Protein AF-A0A8T4D1U3-F1 (afdb_monomer)

Secondary structure (DSSP, 8-state):
-------HHHHHH---HHHHHHHHHHHHHHHH---TTT--S-PEEPPTT-SS-SEE-TTT--EE-----SS------

Radius of gyration: 13.54 Å; Cα contacts (8 Å, |Δi|>4): 81; chains: 1; bounding box: 34×27×29 Å

Nearest PDB structures (foldseek):
  4kyw-assembly1_A  TM=9.531E-01  e=1.442E-05  Streptococcus pneumoniae TIGR4
  7pwo-assembly1_p2  TM=5.386E-01  e=1.956E-01  Giardia lamblia ATCC 50803
  6zme-assembly1_Lp  TM=4.580E-01  e=4.223E-01  Homo sapiens
  4ug0-assembly1_Lp  TM=5.584E-01  e=9.778E-01  Homo sapiens
  6fyx-assembly1_m  TM=4.473E-01  e=8.501E-01  Saccharomyces cerevisiae S288C

Mean predicted aligned error: 4.89 Å

Sequence (77 aa):
MDLHMFQQSVLDSYTSNSQKARVLTENWFASQMYCPCCLKPKISVYNNNKKVSDFFCDSCRNDFQLKSSKNRSGVKF

Solvent-accessible surface area (backbone atoms only — not comparable to full-atom values): 5058 Å² total; per-residue (Å²): 124,80,87,80,76,83,57,70,70,50,65,75,74,38,87,50,68,68,57,36,49,50,54,45,51,52,55,43,45,55,74,57,34,50,30,90,87,76,66,41,77,61,40,44,73,54,66,88,88,50,82,88,36,49,30,35,29,90,87,78,70,47,75,39,68,85,83,87,67,96,59,84,86,69,89,81,129

Foldseek 3Di:
DDPDQDDVVLVVVDDDPVSSQVVSQLVCCQVQDADPVPRHRGWAADDPPDPPFGIADPVPGDGDDDDDDPDDDDPDD

pLDDT: mean 89.72, std 9.75, range [37.12, 97.12]

Structure (mmCIF, N/CA/C/O backbone):
data_AF-A0A8T4D1U3-F1
#
_entry.id   AF-A0A8T4D1U3-F1
#
loop_
_atom_site.group_PDB
_atom_site.id
_atom_site.type_symbol
_atom_site.label_atom_id
_atom_site.label_alt_id
_atom_site.label_comp_id
_atom_site.label_asym_id
_atom_site.label_entity_id
_atom_site.label_seq_id
_atom_site.pdbx_PDB_ins_code
_atom_site.Cartn_x
_atom_site.Cartn_y
_atom_site.Cartn_z
_atom_site.occupancy
_atom_site.B_iso_or_equiv
_atom_site.auth_seq_id
_atom_site.auth_comp_id
_atom_site.auth_asym_id
_atom_site.auth_atom_id
_atom_site.pdbx_PDB_model_num
ATOM 1 N N . MET A 1 1 ? -2.404 9.088 -11.819 1.00 81.00 1 MET A N 1
ATOM 2 C CA . MET A 1 1 ? -2.303 8.742 -10.392 1.00 81.00 1 MET A CA 1
ATOM 3 C C . MET A 1 1 ? -3.439 9.443 -9.684 1.00 81.00 1 MET A C 1
ATOM 5 O O . MET A 1 1 ? -3.496 10.665 -9.729 1.00 81.00 1 MET A O 1
ATOM 9 N N . ASP A 1 2 ? -4.363 8.671 -9.133 1.00 91.38 2 ASP A N 1
ATOM 10 C CA . ASP A 1 2 ? -5.457 9.183 -8.312 1.00 91.38 2 ASP A CA 1
ATOM 11 C C . ASP A 1 2 ? -4.943 9.452 -6.890 1.00 91.38 2 ASP A C 1
ATOM 13 O O . ASP A 1 2 ? -4.189 8.649 -6.343 1.00 91.38 2 ASP A O 1
ATOM 17 N N . LEU A 1 3 ? -5.312 10.590 -6.303 1.00 89.56 3 LEU A N 1
ATOM 18 C CA . LEU A 1 3 ? -4.911 10.993 -4.950 1.00 89.56 3 LEU A CA 1
ATOM 19 C C . LEU A 1 3 ? -5.998 10.718 -3.903 1.00 89.56 3 LEU A C 1
ATOM 21 O O . LEU A 1 3 ? -5.776 10.950 -2.714 1.00 89.56 3 LEU A O 1
ATOM 25 N N . HIS A 1 4 ? -7.163 10.218 -4.313 1.00 90.31 4 HIS A N 1
ATOM 26 C CA . HIS A 1 4 ? -8.227 9.862 -3.390 1.00 90.31 4 HIS A CA 1
ATOM 27 C C . HIS A 1 4 ? -8.001 8.475 -2.779 1.00 90.31 4 HIS A C 1
ATOM 29 O O . HIS A 1 4 ? -7.840 7.467 -3.462 1.00 90.31 4 HIS A O 1
ATOM 35 N N . MET A 1 5 ? -8.030 8.430 -1.447 1.00 85.31 5 MET A N 1
ATOM 36 C CA . MET A 1 5 ? -7.880 7.215 -0.646 1.00 85.31 5 MET A CA 1
ATOM 37 C C . MET A 1 5 ? -9.163 6.977 0.147 1.00 85.31 5 MET A C 1
ATOM 39 O O . MET A 1 5 ? -9.224 7.244 1.348 1.00 85.31 5 MET A O 1
ATOM 43 N N . PHE A 1 6 ? -10.218 6.537 -0.539 1.00 88.56 6 PHE A N 1
ATOM 44 C CA . PHE A 1 6 ? -11.529 6.327 0.071 1.00 88.56 6 PHE A CA 1
ATOM 45 C C . PHE A 1 6 ? -12.129 4.981 -0.337 1.00 88.56 6 PHE A C 1
ATOM 47 O O . PHE A 1 6 ? -12.324 4.706 -1.517 1.00 88.56 6 PHE A O 1
ATOM 54 N N . GLN A 1 7 ? -12.437 4.147 0.658 1.00 91.19 7 GLN A N 1
ATOM 55 C CA . GLN A 1 7 ? -13.138 2.877 0.484 1.00 91.19 7 GLN A CA 1
ATOM 56 C C . GLN A 1 7 ? -14.122 2.700 1.642 1.00 91.19 7 GLN A C 1
ATOM 58 O O . GLN A 1 7 ? -13.710 2.425 2.769 1.00 91.19 7 GLN A O 1
ATOM 63 N N . GLN A 1 8 ? -15.420 2.857 1.363 1.00 91.00 8 GLN A N 1
ATOM 64 C CA . GLN A 1 8 ? -16.479 2.772 2.377 1.00 91.00 8 GLN A CA 1
ATOM 65 C C . GLN A 1 8 ? -16.441 1.436 3.133 1.00 91.00 8 GLN A C 1
ATOM 67 O O . GLN A 1 8 ? -16.458 1.419 4.359 1.00 91.00 8 GLN A O 1
ATOM 72 N N . SER A 1 9 ? -16.241 0.329 2.411 1.00 93.25 9 SER A N 1
ATOM 73 C CA . SER A 1 9 ? -16.141 -1.014 2.994 1.00 93.25 9 SER A CA 1
ATOM 74 C C . SER A 1 9 ? -15.071 -1.127 4.084 1.00 93.25 9 SER A C 1
ATOM 76 O O . SER A 1 9 ? -15.267 -1.833 5.072 1.00 93.25 9 SER A O 1
ATOM 78 N N . VAL A 1 10 ? -13.952 -0.410 3.951 1.00 91.75 10 VAL A N 1
ATOM 79 C CA . VAL A 1 10 ? -12.871 -0.401 4.949 1.00 91.75 10 VAL A CA 1
ATOM 80 C C . VAL A 1 10 ? -13.281 0.383 6.195 1.00 91.75 10 VAL A C 1
ATOM 82 O O . VAL A 1 10 ? -12.924 0.003 7.310 1.00 91.75 10 VAL A O 1
ATOM 85 N N . LEU A 1 11 ? -14.043 1.466 6.029 1.00 90.31 11 LEU A N 1
ATOM 86 C CA . LEU A 1 11 ? -14.534 2.264 7.152 1.00 90.31 11 LEU A CA 1
ATOM 87 C C . LEU A 1 11 ? -15.551 1.498 7.999 1.00 90.31 11 LEU A C 1
ATOM 89 O O . LEU A 1 11 ? -15.541 1.673 9.220 1.00 90.31 11 LEU A O 1
ATOM 93 N N . ASP A 1 12 ? -16.351 0.651 7.350 1.00 93.38 12 ASP A N 1
ATOM 94 C CA . ASP A 1 12 ? -17.377 -0.179 7.983 1.00 93.38 12 ASP A CA 1
ATOM 95 C C . ASP A 1 12 ? -16.780 -1.442 8.633 1.00 93.38 12 ASP A C 1
ATOM 97 O O . ASP A 1 12 ? -17.222 -1.861 9.700 1.00 93.38 12 ASP A O 1
ATOM 101 N N . SER A 1 13 ? -15.745 -2.037 8.024 1.00 94.25 13 SER A N 1
ATOM 102 C CA . SER A 1 13 ? -15.170 -3.322 8.470 1.00 94.25 13 SER A CA 1
ATOM 103 C C . SER A 1 13 ? -14.152 -3.203 9.608 1.00 94.25 13 SER A C 1
ATOM 105 O O . SER A 1 13 ? -13.851 -4.192 10.276 1.00 94.25 13 SER A O 1
ATOM 107 N N . TYR A 1 14 ? -13.581 -2.017 9.830 1.00 94.56 14 TYR A N 1
ATOM 108 C CA . TYR A 1 14 ? -12.553 -1.800 10.848 1.00 94.56 14 TYR A CA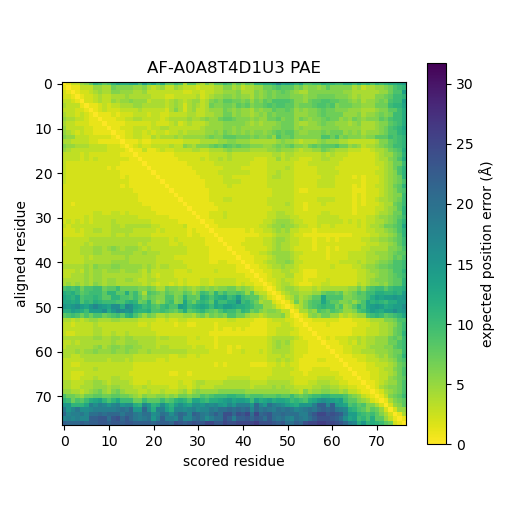 1
ATOM 109 C C . TYR A 1 14 ? -12.988 -0.724 11.834 1.00 94.56 14 TYR A C 1
ATOM 111 O O . TYR A 1 14 ? -13.495 0.319 11.447 1.00 94.56 14 TYR A O 1
ATOM 119 N N . THR A 1 15 ? -12.726 -0.927 13.123 1.00 93.25 15 THR A N 1
ATOM 120 C CA . THR A 1 15 ? -12.977 0.088 14.162 1.00 93.25 15 THR A CA 1
ATOM 121 C C . THR A 1 15 ? -11.719 0.897 14.476 1.00 93.25 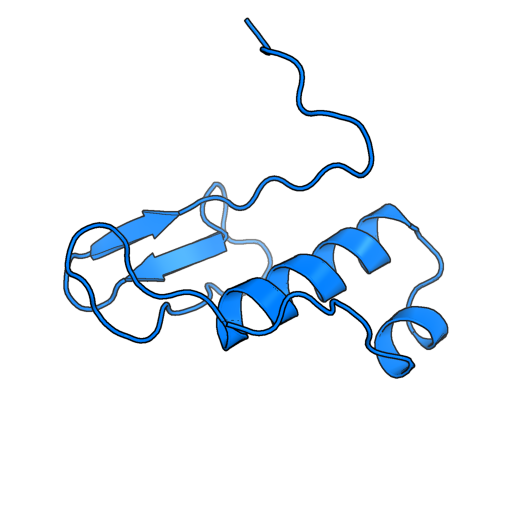15 THR A C 1
ATOM 123 O O . THR A 1 15 ? -11.779 2.114 14.640 1.00 93.25 15 THR A O 1
ATOM 126 N N . SER A 1 16 ? -10.554 0.242 14.494 1.00 95.56 16 SER A N 1
ATOM 127 C CA . SER A 1 16 ? -9.263 0.876 14.774 1.00 95.56 16 SER A CA 1
ATOM 128 C C . SER A 1 16 ? -8.804 1.783 13.632 1.00 95.56 16 SER A C 1
ATOM 130 O O . SER A 1 16 ? -8.639 1.338 12.495 1.00 95.56 16 SER A O 1
ATOM 132 N N . ASN A 1 17 ? -8.488 3.039 13.958 1.00 93.12 17 ASN A N 1
ATOM 133 C CA . ASN A 1 17 ? -7.915 3.997 13.009 1.00 93.12 17 ASN A CA 1
ATOM 134 C C . ASN A 1 17 ? -6.587 3.516 12.414 1.00 93.12 17 ASN A C 1
ATOM 136 O O . ASN A 1 17 ? -6.313 3.784 11.248 1.00 93.12 17 ASN A O 1
ATOM 140 N N . SER A 1 18 ? -5.781 2.777 13.179 1.00 92.31 18 SER A N 1
ATOM 141 C CA . SER A 1 18 ? -4.527 2.207 12.680 1.00 92.31 18 SER A CA 1
ATOM 142 C C . SER A 1 18 ? -4.778 1.151 11.606 1.00 92.31 18 SER A C 1
ATOM 144 O O . SER A 1 18 ? -4.084 1.135 10.595 1.00 92.31 18 SER A O 1
ATOM 146 N N . GLN A 1 19 ? -5.793 0.301 11.789 1.00 93.12 19 GLN A N 1
ATOM 147 C CA . GLN A 1 19 ? -6.162 -0.703 10.786 1.00 93.12 19 GLN A CA 1
ATOM 148 C C . GLN A 1 19 ? -6.813 -0.065 9.556 1.00 93.12 19 GLN A C 1
ATOM 150 O O . GLN A 1 19 ? -6.455 -0.428 8.440 1.00 93.12 19 GLN A O 1
ATOM 155 N N . LYS A 1 20 ? -7.687 0.937 9.742 1.00 95.25 20 LYS A N 1
ATOM 156 C CA . LYS A 1 20 ? -8.233 1.733 8.628 1.00 95.25 20 LYS A CA 1
ATOM 15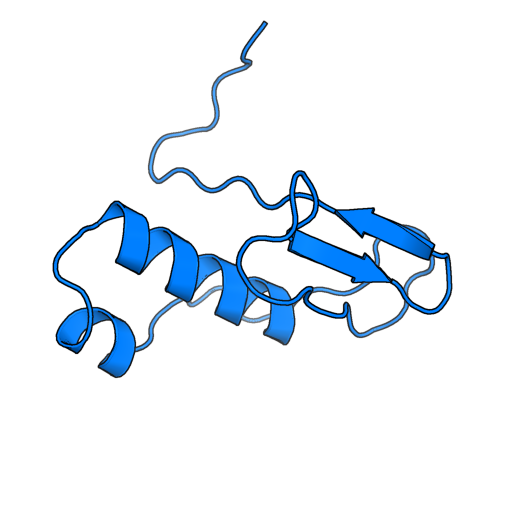7 C C . LYS A 1 20 ? -7.116 2.360 7.801 1.00 95.25 20 LYS A C 1
ATOM 159 O O . LYS A 1 20 ? -7.108 2.216 6.585 1.00 95.25 20 LYS A O 1
ATOM 164 N N . ALA A 1 21 ? -6.164 3.020 8.465 1.00 93.44 21 ALA A N 1
ATOM 165 C CA . ALA A 1 21 ? -5.023 3.639 7.805 1.00 93.44 21 ALA A CA 1
ATOM 166 C C . ALA A 1 21 ? -4.215 2.605 7.022 1.00 93.44 21 ALA A C 1
ATOM 168 O O . ALA A 1 21 ? -3.981 2.827 5.843 1.00 93.44 21 ALA A O 1
ATOM 169 N N . ARG A 1 22 ? -3.865 1.472 7.645 1.00 93.00 22 ARG A N 1
ATOM 170 C CA . ARG A 1 22 ? -3.120 0.385 7.001 1.00 93.00 22 ARG A CA 1
ATOM 171 C C . ARG A 1 22 ? -3.804 -0.101 5.720 1.00 93.00 22 ARG A C 1
ATOM 173 O O . ARG A 1 22 ? -3.194 -0.090 4.662 1.00 93.00 22 ARG A O 1
ATOM 180 N N . VAL A 1 23 ? -5.077 -0.486 5.806 1.00 93.62 23 VAL A N 1
ATOM 181 C CA . VAL A 1 23 ? -5.796 -1.068 4.662 1.00 93.62 23 VAL A CA 1
ATOM 182 C C . VAL A 1 23 ? -5.998 -0.040 3.548 1.00 93.62 23 VAL A C 1
ATOM 184 O O . VAL A 1 23 ? -5.772 -0.356 2.384 1.00 93.62 23 VAL A O 1
ATOM 187 N N . LEU A 1 24 ? -6.371 1.201 3.882 1.00 94.62 24 LEU A N 1
ATOM 188 C CA . LEU A 1 24 ? -6.538 2.258 2.880 1.00 94.62 24 LEU A CA 1
ATOM 189 C C . LEU A 1 24 ? -5.215 2.599 2.182 1.00 94.62 24 LEU A C 1
ATOM 191 O O . LEU A 1 24 ? -5.198 2.779 0.964 1.00 94.62 24 LEU A O 1
ATOM 195 N N . THR A 1 25 ? -4.115 2.700 2.934 1.00 94.38 25 THR A N 1
ATOM 196 C CA . THR A 1 25 ? -2.812 3.087 2.379 1.00 94.38 25 THR A CA 1
ATOM 197 C C . THR A 1 25 ? -2.191 1.982 1.549 1.00 94.38 25 THR A C 1
ATOM 199 O O . THR A 1 25 ? -1.728 2.269 0.447 1.00 94.38 25 THR A O 1
ATOM 202 N N . GLU A 1 26 ? -2.255 0.732 2.003 1.00 93.69 26 GLU A N 1
ATOM 203 C CA . GLU A 1 26 ? -1.764 -0.416 1.241 1.00 93.69 26 GLU A CA 1
ATOM 204 C C . GLU A 1 26 ? -2.552 -0.608 -0.064 1.00 93.69 26 GLU A C 1
ATOM 206 O O . GLU A 1 26 ? -1.945 -0.742 -1.128 1.00 93.69 26 GLU A O 1
ATOM 211 N N . ASN A 1 27 ? -3.890 -0.543 -0.014 1.00 93.44 27 ASN A N 1
ATOM 212 C CA . ASN A 1 27 ? -4.741 -0.706 -1.199 1.00 93.44 27 ASN A CA 1
ATOM 213 C C . ASN A 1 27 ? -4.481 0.379 -2.247 1.00 93.44 27 ASN A C 1
ATOM 215 O O . ASN A 1 27 ? -4.331 0.089 -3.437 1.00 93.44 27 ASN A O 1
ATOM 219 N N . TRP A 1 28 ? -4.415 1.638 -1.813 1.00 94.38 28 TRP A N 1
ATOM 220 C CA . TRP A 1 28 ? -4.118 2.742 -2.716 1.00 94.38 28 TRP A CA 1
ATOM 221 C C . TRP A 1 28 ? -2.724 2.593 -3.328 1.00 94.38 28 TRP A C 1
ATOM 223 O O . TRP A 1 28 ? -2.591 2.674 -4.550 1.00 94.38 28 TRP A O 1
ATOM 233 N N . PHE A 1 29 ? -1.712 2.292 -2.508 1.00 94.38 29 PHE A N 1
ATOM 234 C CA . PHE A 1 29 ? -0.332 2.130 -2.959 1.00 94.38 29 PHE A CA 1
ATOM 235 C C . PHE A 1 29 ? -0.224 1.017 -4.008 1.00 94.38 29 PHE A C 1
ATOM 237 O O . PHE A 1 29 ? 0.311 1.252 -5.088 1.00 94.38 29 PHE A O 1
ATOM 244 N N . ALA A 1 30 ? -0.826 -0.149 -3.755 1.00 92.56 30 ALA A N 1
ATOM 245 C CA . ALA A 1 30 ? -0.866 -1.263 -4.703 1.00 92.56 30 ALA A CA 1
ATOM 246 C C . ALA A 1 30 ? -1.512 -0.888 -6.051 1.00 92.56 30 ALA A C 1
ATOM 248 O O . ALA A 1 30 ? -1.107 -1.392 -7.098 1.00 92.56 30 ALA A O 1
ATOM 249 N N . SER A 1 31 ? -2.526 -0.015 -6.032 1.00 92.56 31 SER A N 1
ATOM 250 C CA . SER A 1 31 ? -3.269 0.376 -7.237 1.00 92.56 31 SER A CA 1
ATOM 251 C C . SER A 1 31 ? -2.620 1.507 -8.041 1.00 92.56 31 SER A C 1
ATOM 253 O O . SER A 1 31 ? -2.815 1.573 -9.253 1.00 92.56 31 SER A O 1
ATOM 255 N N . GLN A 1 32 ? -1.881 2.404 -7.380 1.00 94.19 32 GLN A N 1
ATOM 256 C CA . GLN A 1 32 ? -1.385 3.642 -7.988 1.00 94.19 32 GLN A CA 1
ATOM 257 C C . GLN A 1 32 ? 0.128 3.666 -8.209 1.00 94.19 32 GLN A C 1
ATOM 259 O O . GLN A 1 32 ? 0.604 4.471 -9.011 1.00 94.19 32 GLN A O 1
ATOM 264 N N . MET A 1 33 ? 0.894 2.849 -7.484 1.00 93.69 33 MET A N 1
ATOM 265 C CA . MET A 1 33 ? 2.351 2.933 -7.498 1.00 93.69 33 MET A CA 1
ATOM 266 C C . MET A 1 33 ? 2.992 2.053 -8.561 1.00 93.69 33 MET A C 1
ATOM 268 O O . MET A 1 33 ? 2.586 0.922 -8.832 1.00 93.69 33 MET A O 1
ATOM 272 N N . TYR A 1 34 ? 4.082 2.586 -9.095 1.00 95.19 34 TYR A N 1
ATOM 273 C CA . TY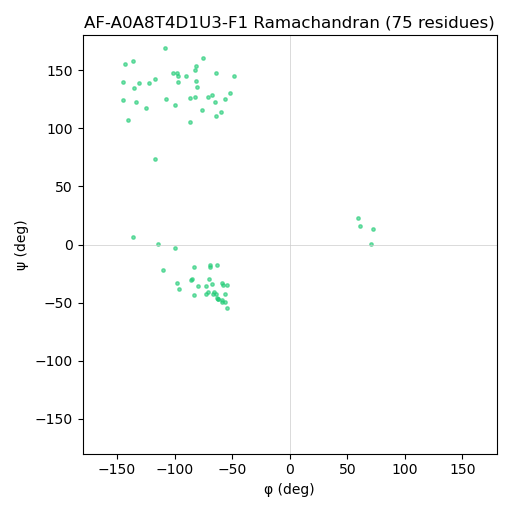R A 1 34 ? 5.027 1.901 -9.960 1.00 95.19 34 TYR A CA 1
ATOM 274 C C . TYR A 1 34 ? 6.334 1.661 -9.192 1.00 95.19 34 TYR A C 1
ATOM 276 O O . TYR A 1 34 ? 6.547 2.206 -8.108 1.00 95.19 34 TYR A O 1
ATOM 284 N N . CYS A 1 35 ? 7.237 0.853 -9.744 1.00 96.81 35 CYS A N 1
ATOM 285 C CA . CYS A 1 35 ? 8.559 0.675 -9.156 1.00 96.81 35 CYS A CA 1
ATOM 286 C C . CYS A 1 35 ? 9.456 1.891 -9.457 1.00 96.81 35 CYS A C 1
ATOM 288 O O . CYS A 1 35 ? 9.828 2.079 -10.618 1.00 96.81 35 CYS A O 1
ATOM 290 N N . PRO A 1 36 ? 9.903 2.665 -8.451 1.00 95.75 36 PRO A N 1
ATOM 291 C CA . PRO A 1 36 ? 10.749 3.836 -8.689 1.00 95.75 36 PRO A CA 1
ATOM 292 C C . PRO A 1 36 ? 12.165 3.479 -9.173 1.00 95.75 36 PRO A C 1
ATOM 294 O O . PRO A 1 36 ? 12.850 4.327 -9.731 1.00 95.75 36 PRO A O 1
ATOM 297 N N . CYS A 1 37 ? 12.614 2.234 -8.986 1.00 97.12 37 CYS A N 1
ATOM 298 C CA . CYS A 1 37 ? 13.968 1.806 -9.351 1.00 97.12 37 CYS A CA 1
ATOM 299 C C . CYS A 1 37 ? 14.106 1.373 -10.817 1.00 97.12 37 CYS A C 1
ATOM 301 O O . CYS A 1 37 ? 15.192 1.469 -11.376 1.00 97.12 37 CYS A O 1
ATOM 303 N N . CYS A 1 38 ? 13.041 0.837 -11.423 1.00 97.06 38 CYS A N 1
ATOM 304 C CA . CYS A 1 38 ? 13.084 0.291 -12.790 1.00 97.06 38 CYS A CA 1
ATOM 305 C C . CYS A 1 38 ? 11.888 0.689 -13.660 1.00 97.06 38 CYS A C 1
ATOM 307 O O . CYS A 1 38 ? 11.736 0.178 -14.764 1.00 97.06 38 CYS A O 1
ATOM 309 N N . LEU A 1 39 ? 11.023 1.575 -13.159 1.00 96.25 39 LEU A N 1
ATOM 310 C CA . LEU A 1 39 ? 9.848 2.096 -13.859 1.00 96.25 39 LEU A CA 1
ATOM 311 C C . LEU A 1 39 ? 8.810 1.037 -14.251 1.00 96.25 39 LEU A C 1
ATOM 313 O O . LEU A 1 39 ? 7.912 1.317 -15.045 1.00 96.25 39 LEU A O 1
ATOM 317 N N . LYS A 1 40 ? 8.872 -0.168 -13.663 1.00 96.38 40 LYS A N 1
ATOM 318 C CA . LYS A 1 40 ? 7.814 -1.164 -13.845 1.00 96.38 40 LYS A CA 1
ATOM 319 C C . LYS A 1 40 ? 6.469 -0.553 -13.417 1.00 96.38 40 LYS A C 1
ATOM 321 O O . LYS A 1 40 ? 6.367 -0.142 -12.263 1.00 96.38 40 LYS A O 1
ATOM 326 N N . PRO A 1 41 ? 5.425 -0.555 -14.270 1.00 95.19 41 PRO A N 1
ATOM 327 C CA . PRO A 1 41 ? 4.172 0.158 -13.994 1.00 95.19 41 PRO A CA 1
ATOM 328 C C . PRO A 1 41 ? 3.376 -0.328 -12.779 1.00 95.19 41 PRO A C 1
ATOM 330 O O . PRO A 1 41 ? 2.479 0.374 -12.331 1.00 95.19 41 PRO A O 1
ATOM 333 N N . LYS A 1 42 ? 3.658 -1.536 -12.281 1.00 93.81 42 LYS A N 1
ATOM 334 C CA . LYS A 1 42 ? 2.969 -2.138 -11.137 1.00 93.81 42 LYS A CA 1
ATOM 335 C C . LYS A 1 42 ? 3.971 -2.680 -10.137 1.00 93.81 42 LYS A C 1
ATOM 337 O O . LYS A 1 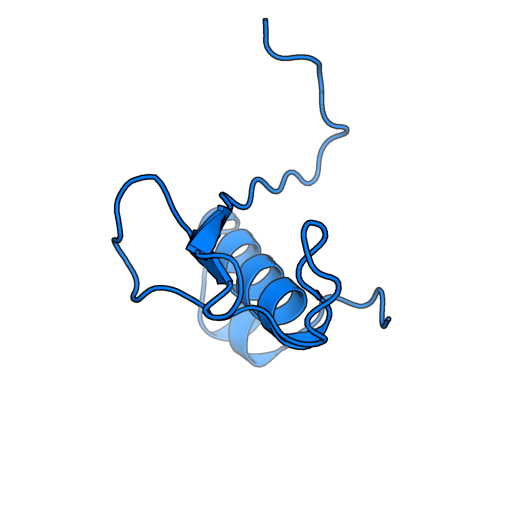42 ? 4.953 -3.315 -10.529 1.00 93.81 42 LYS A O 1
ATOM 342 N N . ILE A 1 43 ? 3.671 -2.464 -8.865 1.00 94.88 43 ILE A N 1
ATOM 343 C CA . ILE A 1 43 ? 4.366 -3.073 -7.738 1.00 94.88 43 ILE A CA 1
ATOM 344 C C . ILE A 1 43 ? 3.535 -4.233 -7.175 1.00 94.88 43 ILE A C 1
ATOM 346 O O . ILE A 1 43 ? 2.305 -4.205 -7.226 1.00 94.88 43 ILE A O 1
ATOM 350 N N . SER A 1 44 ? 4.201 -5.262 -6.662 1.00 93.88 44 SER A N 1
ATOM 351 C CA . SER A 1 44 ? 3.551 -6.431 -6.070 1.00 93.88 44 SER A CA 1
ATOM 352 C C . SER A 1 44 ? 3.494 -6.293 -4.552 1.00 93.88 44 SER A C 1
ATOM 354 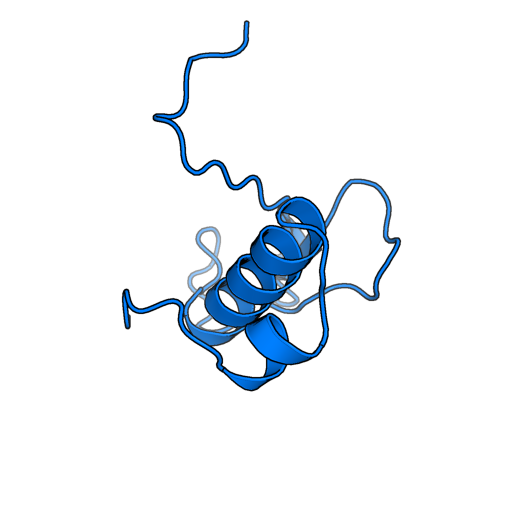O O . SER A 1 44 ? 4.392 -5.714 -3.942 1.00 93.88 44 SER A O 1
ATOM 356 N N . VAL A 1 45 ? 2.442 -6.830 -3.938 1.00 93.25 45 VAL A N 1
ATOM 357 C CA . VAL A 1 45 ? 2.229 -6.798 -2.482 1.00 93.25 45 VAL A CA 1
ATOM 358 C C . VAL A 1 45 ? 2.714 -8.112 -1.878 1.00 93.25 45 VAL A C 1
ATOM 360 O O . VAL A 1 45 ? 2.497 -9.177 -2.463 1.00 93.25 45 VAL A O 1
ATOM 363 N N . TYR A 1 46 ? 3.360 -8.063 -0.716 1.00 92.94 46 TYR A N 1
ATOM 364 C CA . TYR A 1 46 ? 3.592 -9.271 0.070 1.00 92.94 46 TYR A CA 1
ATOM 365 C C . TYR A 1 46 ? 2.317 -9.726 0.784 1.00 92.94 46 TYR A C 1
ATOM 367 O O . TYR A 1 46 ? 1.391 -8.957 1.025 1.00 92.94 46 TYR A O 1
ATOM 375 N N . ASN A 1 47 ? 2.287 -10.996 1.186 1.00 86.38 47 ASN A N 1
ATOM 376 C CA . ASN A 1 47 ? 1.252 -11.475 2.095 1.00 86.38 47 ASN A CA 1
ATOM 377 C C . ASN A 1 47 ? 1.370 -10.777 3.458 1.00 86.38 47 ASN A C 1
ATOM 379 O O . ASN A 1 47 ? 2.477 -10.497 3.931 1.00 86.38 47 ASN A O 1
ATOM 383 N N . ASN A 1 48 ? 0.224 -10.573 4.114 1.00 79.56 48 ASN A N 1
ATOM 384 C CA . ASN A 1 48 ? 0.160 -10.020 5.465 1.00 79.56 48 ASN A CA 1
ATOM 385 C C . ASN A 1 48 ? 1.143 -10.732 6.411 1.00 79.56 48 ASN A C 1
ATOM 387 O O . ASN A 1 48 ? 1.325 -11.949 6.344 1.00 79.56 48 ASN A O 1
ATOM 391 N N . ASN A 1 49 ? 1.718 -9.967 7.343 1.00 77.38 49 ASN A N 1
ATOM 392 C CA . ASN A 1 49 ? 2.702 -10.412 8.341 1.00 77.38 49 ASN A CA 1
ATOM 393 C C . ASN A 1 49 ? 4.110 -10.722 7.799 1.00 77.38 49 ASN A C 1
ATOM 395 O O . ASN A 1 49 ? 4.937 -11.279 8.528 1.00 77.38 49 ASN A O 1
ATOM 399 N N . LYS A 1 50 ? 4.441 -10.325 6.563 1.00 79.12 50 LYS A N 1
ATOM 400 C CA . LYS A 1 50 ? 5.840 -10.294 6.121 1.00 79.12 50 LYS A CA 1
ATOM 401 C C . LYS A 1 50 ? 6.609 -9.251 6.940 1.00 79.12 50 LYS A C 1
ATOM 403 O O . LYS A 1 50 ? 6.262 -8.076 6.987 1.00 79.12 50 LYS A O 1
ATOM 408 N N . LYS A 1 51 ? 7.675 -9.682 7.618 1.00 74.75 51 LYS A N 1
ATOM 409 C CA . LYS A 1 51 ? 8.514 -8.779 8.415 1.00 74.75 51 LYS A CA 1
ATOM 410 C C . LYS A 1 51 ? 9.264 -7.810 7.487 1.00 74.75 51 LYS A C 1
ATOM 412 O O . LYS A 1 51 ? 9.972 -8.265 6.594 1.00 74.75 51 LYS A O 1
ATOM 417 N N . VAL A 1 52 ? 9.169 -6.504 7.769 1.00 76.62 52 VAL A N 1
ATOM 418 C CA . VAL A 1 52 ? 10.028 -5.420 7.225 1.00 76.62 52 VAL A CA 1
ATOM 419 C C . VAL A 1 52 ? 9.817 -5.081 5.736 1.00 76.62 52 VAL A C 1
ATOM 421 O O . VAL A 1 52 ? 10.436 -4.141 5.250 1.00 76.62 52 VAL A O 1
ATOM 424 N N . SER A 1 53 ? 8.901 -5.743 5.026 1.00 86.38 53 SER A N 1
ATOM 425 C CA . SER A 1 53 ? 8.619 -5.428 3.619 1.00 86.38 53 SER A CA 1
ATOM 426 C C . SER A 1 53 ? 7.140 -5.610 3.297 1.00 86.38 53 SER A C 1
ATOM 428 O O . SER A 1 53 ? 6.597 -6.695 3.508 1.00 86.38 53 SER A O 1
ATOM 430 N N . ASP A 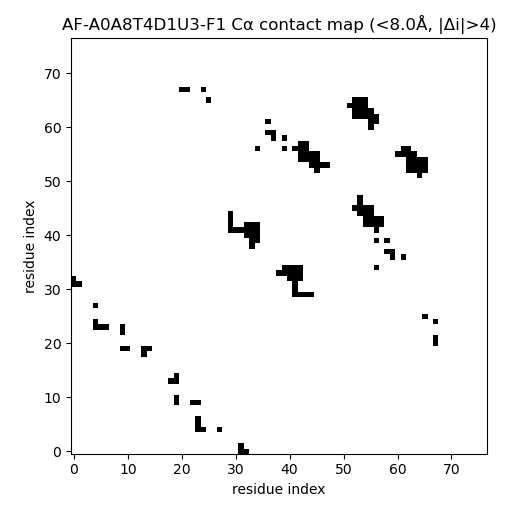1 54 ? 6.512 -4.551 2.786 1.00 92.88 54 ASP A N 1
ATOM 431 C CA . ASP A 1 54 ? 5.087 -4.529 2.433 1.00 92.88 54 ASP A CA 1
ATOM 432 C C . ASP A 1 54 ? 4.896 -4.786 0.928 1.00 92.88 54 ASP A C 1
ATOM 434 O O . ASP A 1 54 ? 3.950 -5.457 0.512 1.00 92.88 54 ASP A O 1
ATOM 438 N N . PHE A 1 55 ? 5.845 -4.322 0.106 1.00 95.25 55 PHE A N 1
ATOM 43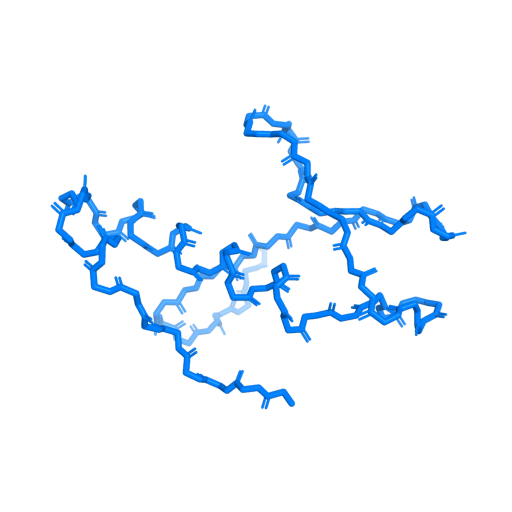9 C CA . PHE A 1 55 ? 5.806 -4.431 -1.352 1.00 95.25 55 PHE A CA 1
ATOM 440 C C . PHE A 1 55 ? 7.153 -4.850 -1.940 1.00 95.25 55 PHE A C 1
ATOM 442 O O . PHE A 1 55 ? 8.209 -4.607 -1.359 1.00 95.25 55 PHE A O 1
ATOM 449 N N . PHE A 1 56 ? 7.120 -5.411 -3.146 1.00 95.56 56 PHE A N 1
ATOM 450 C CA . PHE A 1 56 ? 8.312 -5.728 -3.924 1.00 95.56 56 PHE A CA 1
ATOM 451 C C . PHE A 1 56 ? 8.106 -5.489 -5.417 1.00 95.56 56 PHE A C 1
ATOM 453 O O . PHE A 1 56 ? 6.993 -5.542 -5.943 1.00 95.56 56 PHE A O 1
ATOM 460 N N . CYS A 1 57 ? 9.208 -5.260 -6.123 1.00 96.31 57 CYS A N 1
ATOM 461 C CA . CYS A 1 57 ? 9.230 -5.300 -7.578 1.00 96.31 57 CYS A CA 1
ATOM 462 C C . CYS A 1 57 ? 9.794 -6.640 -8.050 1.00 96.31 57 CYS A C 1
ATOM 464 O O . CYS A 1 57 ? 10.947 -6.964 -7.785 1.00 96.31 57 CYS A O 1
ATOM 466 N N . ASP A 1 58 ? 9.013 -7.398 -8.806 1.00 95.31 58 ASP A N 1
ATOM 467 C CA . ASP A 1 58 ? 9.432 -8.660 -9.430 1.00 95.31 58 ASP A CA 1
ATOM 468 C C . ASP A 1 58 ? 10.458 -8.477 -10.571 1.00 95.31 58 ASP A C 1
ATOM 470 O O . ASP A 1 58 ? 11.172 -9.418 -10.902 1.00 95.31 58 ASP A O 1
ATOM 474 N N . SER A 1 59 ? 10.577 -7.276 -11.151 1.00 97.00 59 SER A N 1
ATOM 475 C CA . SER A 1 59 ? 11.534 -6.995 -12.230 1.00 97.00 59 SER A CA 1
ATOM 476 C C . SER A 1 59 ? 12.935 -6.677 -11.718 1.00 97.00 59 SER A C 1
ATOM 478 O O . SER A 1 59 ? 13.910 -7.143 -12.296 1.00 97.00 59 SER A O 1
ATOM 480 N N . CYS A 1 60 ? 13.058 -5.864 -10.665 1.00 96.50 60 CYS A N 1
ATOM 481 C CA . CYS A 1 60 ? 14.360 -5.434 -10.142 1.00 96.50 60 CYS A CA 1
ATOM 482 C C . CYS A 1 60 ? 14.659 -5.959 -8.733 1.00 96.50 60 CYS A C 1
ATOM 484 O O . C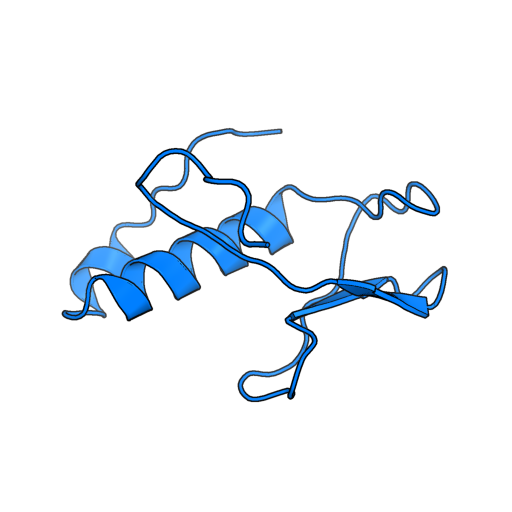YS A 1 60 ? 15.717 -5.658 -8.192 1.00 96.50 60 CYS A O 1
ATOM 486 N N . ARG A 1 61 ? 13.741 -6.742 -8.148 1.00 95.31 61 ARG A N 1
ATOM 487 C CA . ARG A 1 61 ? 13.869 -7.404 -6.837 1.00 95.31 61 ARG A CA 1
ATOM 488 C C . ARG A 1 61 ? 14.090 -6.456 -5.653 1.00 95.31 61 ARG A C 1
ATOM 490 O O . ARG A 1 61 ? 14.612 -6.878 -4.630 1.00 95.31 61 ARG A O 1
ATOM 497 N N . ASN A 1 62 ? 13.690 -5.190 -5.784 1.00 95.19 62 ASN A N 1
ATOM 498 C CA . ASN A 1 62 ? 13.730 -4.238 -4.675 1.00 95.19 62 ASN A CA 1
ATOM 499 C C . ASN A 1 62 ? 12.508 -4.408 -3.769 1.00 95.19 62 ASN A C 1
ATOM 501 O O . ASN A 1 62 ? 11.391 -4.592 -4.261 1.00 95.19 62 ASN A O 1
ATOM 505 N N . ASP A 1 63 ? 12.757 -4.292 -2.470 1.00 95.19 63 ASP A N 1
ATOM 506 C CA . ASP A 1 63 ? 11.785 -4.316 -1.382 1.00 95.19 63 ASP A CA 1
ATOM 507 C C . ASP A 1 63 ? 11.407 -2.895 -0.950 1.00 95.19 63 ASP A C 1
ATOM 509 O O . ASP A 1 63 ? 12.247 -1.992 -0.935 1.00 95.19 63 ASP A O 1
ATOM 513 N N . PHE A 1 64 ? 10.148 -2.698 -0.562 1.00 94.12 64 PHE A N 1
ATOM 514 C CA . PHE A 1 64 ? 9.634 -1.404 -0.126 1.00 94.12 64 PHE A CA 1
ATOM 515 C C . PHE A 1 64 ? 8.780 -1.553 1.134 1.00 94.12 64 PHE A C 1
ATOM 517 O O . PHE A 1 64 ? 7.899 -2.411 1.222 1.00 94.12 64 PHE A O 1
ATOM 524 N N . GLN A 1 65 ? 9.020 -0.661 2.094 1.00 94.56 65 GLN A N 1
ATOM 525 C CA . GLN A 1 65 ? 8.221 -0.532 3.308 1.00 94.56 65 GLN A CA 1
ATOM 526 C C . GLN A 1 65 ? 7.366 0.736 3.234 1.00 94.56 65 GLN A C 1
ATOM 528 O O . GLN A 1 65 ? 7.889 1.842 3.068 1.00 94.56 65 GLN A O 1
ATOM 533 N N . LEU A 1 66 ? 6.057 0.585 3.404 1.00 93.31 66 LEU A N 1
ATOM 534 C CA . LEU A 1 66 ? 5.099 1.675 3.444 1.00 93.31 66 LEU A CA 1
ATOM 535 C C . LEU A 1 66 ? 4.986 2.220 4.870 1.00 93.31 66 LEU A C 1
ATOM 537 O O . LEU A 1 66 ? 4.700 1.510 5.831 1.00 93.31 66 LEU A O 1
ATOM 541 N N . LYS A 1 67 ? 5.183 3.531 5.016 1.00 91.38 67 LYS A N 1
ATOM 542 C CA . LYS A 1 67 ? 4.961 4.246 6.277 1.00 91.38 67 LYS A CA 1
ATOM 543 C C . LYS A 1 67 ? 3.998 5.393 6.028 1.00 91.38 67 LYS A C 1
ATOM 545 O O . LYS A 1 67 ? 4.308 6.313 5.279 1.00 91.38 67 LYS A O 1
ATOM 550 N N . SER A 1 68 ? 2.841 5.348 6.680 1.00 90.88 68 SER A N 1
ATOM 551 C CA . SER A 1 68 ? 1.804 6.374 6.566 1.00 90.88 68 SER A CA 1
ATOM 552 C C . SER A 1 68 ? 1.556 7.072 7.898 1.00 90.88 68 SER A C 1
ATOM 554 O O . SER A 1 68 ? 1.542 6.437 8.953 1.00 90.88 68 SER A O 1
ATOM 556 N N . SER A 1 69 ? 1.301 8.375 7.844 1.00 89.44 69 SER A N 1
ATOM 557 C CA . SER A 1 69 ? 0.929 9.197 8.993 1.00 89.44 69 SER A CA 1
ATOM 558 C C . SER A 1 69 ? -0.069 10.259 8.543 1.00 89.44 69 SER A C 1
ATOM 560 O O . SER A 1 69 ? 0.103 10.853 7.483 1.00 89.44 69 SER A O 1
ATOM 562 N N . LYS A 1 70 ? -1.094 10.526 9.361 1.00 87.69 70 LYS A N 1
ATOM 563 C CA . LYS A 1 70 ? -1.984 11.686 9.170 1.00 87.69 70 LYS A CA 1
ATOM 564 C C . LYS A 1 70 ? -1.265 13.005 9.483 1.00 87.69 70 LYS A C 1
ATOM 566 O O . LYS A 1 70 ? -1.599 14.048 8.932 1.00 87.69 70 LYS A O 1
ATOM 571 N N . ASN A 1 71 ? -0.292 12.958 10.388 1.00 85.81 71 ASN A N 1
ATOM 572 C CA . ASN A 1 71 ? 0.518 14.111 10.761 1.00 85.81 71 ASN A CA 1
ATOM 573 C C . ASN A 1 71 ? 1.631 14.318 9.736 1.00 85.81 71 ASN A C 1
ATOM 575 O O . ASN A 1 71 ? 2.105 13.342 9.145 1.00 85.81 71 ASN A O 1
ATOM 579 N N . ARG A 1 72 ? 2.097 15.566 9.594 1.00 79.94 72 ARG A N 1
ATOM 580 C CA . ARG A 1 72 ? 3.292 15.874 8.797 1.00 79.94 72 ARG A CA 1
ATOM 581 C C . ARG A 1 72 ? 4.443 14.983 9.256 1.00 79.94 72 ARG A C 1
ATOM 583 O O . ARG A 1 72 ? 4.704 14.878 10.455 1.00 79.94 72 ARG A O 1
ATOM 590 N N . SER A 1 73 ? 5.102 14.336 8.305 1.00 74.56 73 SER A N 1
ATOM 591 C CA . SER A 1 73 ? 6.265 13.500 8.579 1.00 74.56 73 SER A CA 1
ATOM 592 C C . SER A 1 73 ? 7.360 14.354 9.221 1.00 74.56 73 SER A C 1
ATOM 594 O O . SER A 1 73 ? 7.871 15.278 8.595 1.00 74.56 73 SER A O 1
ATOM 596 N N . GLY A 1 74 ? 7.691 14.072 10.481 1.00 66.06 74 GLY A N 1
ATOM 597 C CA . GLY A 1 74 ? 8.886 14.608 11.129 1.00 66.06 74 GLY A CA 1
ATOM 598 C C . GLY A 1 74 ? 10.107 13.771 10.760 1.00 66.06 74 GLY A C 1
ATOM 599 O O . GLY A 1 74 ? 9.982 12.565 10.526 1.00 66.06 74 GLY A O 1
ATOM 600 N N . VAL A 1 75 ? 11.286 14.393 10.731 1.00 65.81 75 VAL A N 1
ATOM 601 C CA . VAL A 1 75 ? 12.556 13.659 10.680 1.00 65.81 75 VAL A CA 1
ATOM 602 C C . VAL A 1 75 ? 12.665 12.867 11.982 1.00 65.81 75 VAL A C 1
ATOM 604 O O . VAL A 1 75 ? 12.765 13.448 13.060 1.00 65.81 75 VAL A O 1
ATOM 607 N N . LYS A 1 76 ? 12.568 11.539 11.895 1.00 58.47 76 LYS A N 1
ATOM 608 C CA . LYS A 1 76 ? 12.932 10.654 13.002 1.00 58.47 76 LYS A CA 1
ATOM 609 C C . LYS A 1 76 ? 14.431 10.395 12.870 1.00 58.47 76 LYS A C 1
ATOM 611 O O . LYS A 1 76 ? 14.822 9.709 11.927 1.00 58.47 76 LYS A O 1
ATOM 616 N N . PHE A 1 77 ? 15.218 11.030 13.735 1.00 37.12 77 PHE A N 1
ATOM 617 C CA . PHE A 1 77 ? 16.638 10.727 13.927 1.00 37.12 77 PHE A CA 1
ATOM 618 C C . PHE A 1 77 ? 16.801 9.376 14.624 1.00 37.12 77 PHE A C 1
ATOM 620 O O . PHE A 1 77 ? 15.908 9.032 15.438 1.00 37.12 77 PHE A O 1
#